Protein AF-A0A366SKC4-F1 (afdb_monomer)

Mean predicted aligned error: 10.72 Å

Structure (mmCIF, N/CA/C/O backbone):
data_AF-A0A366SKC4-F1
#
_entry.id   AF-A0A366SKC4-F1
#
loop_
_atom_site.group_PDB
_atom_site.id
_atom_site.type_symbol
_atom_site.label_atom_id
_atom_site.label_alt_id
_atom_site.label_comp_id
_atom_site.label_asym_id
_atom_site.label_entity_id
_atom_site.label_seq_id
_atom_site.pdbx_PDB_ins_code
_atom_site.Cartn_x
_atom_site.Cartn_y
_atom_site.Cartn_z
_atom_site.occupancy
_atom_site.B_iso_or_equiv
_atom_site.auth_seq_id
_atom_site.auth_comp_id
_atom_site.auth_asym_id
_atom_site.auth_atom_id
_atom_site.pdbx_PDB_model_num
ATOM 1 N N . MET A 1 1 ? -13.840 4.577 17.617 1.00 77.56 1 MET A N 1
ATOM 2 C CA . MET A 1 1 ? -12.526 3.977 17.303 1.00 77.56 1 MET A CA 1
ATOM 3 C C . MET A 1 1 ? -12.673 2.666 16.541 1.00 77.56 1 MET A C 1
ATOM 5 O O . MET A 1 1 ? -12.162 2.590 15.439 1.00 77.56 1 MET A O 1
ATOM 9 N N . GLU A 1 2 ? -13.397 1.666 17.051 1.00 82.00 2 GLU A N 1
ATOM 10 C CA . GLU A 1 2 ? -13.578 0.380 16.346 1.00 82.00 2 GLU A CA 1
ATOM 11 C C . GLU A 1 2 ? -14.199 0.525 14.942 1.00 82.00 2 GLU A C 1
ATOM 13 O O . GLU A 1 2 ? -13.665 -0.006 13.974 1.00 82.00 2 GLU A O 1
ATOM 18 N N . SER A 1 3 ? -15.241 1.351 14.800 1.00 87.31 3 SER A N 1
ATOM 19 C CA . SER A 1 3 ? -15.838 1.691 13.498 1.00 87.31 3 SER A CA 1
ATOM 20 C C . SER A 1 3 ? -14.850 2.346 12.524 1.00 87.31 3 SER A C 1
ATOM 22 O O . SER A 1 3 ? -14.937 2.154 11.317 1.00 87.31 3 SER A O 1
ATOM 24 N N . GLU A 1 4 ? -13.901 3.126 13.038 1.00 88.25 4 GLU A N 1
ATOM 25 C CA . GLU A 1 4 ? -12.883 3.796 12.227 1.00 88.25 4 GLU A CA 1
ATOM 26 C C . GLU A 1 4 ? -11.780 2.822 11.802 1.00 88.25 4 GLU A C 1
ATOM 28 O O . GLU A 1 4 ? -11.301 2.896 10.674 1.00 88.25 4 GLU A O 1
ATOM 33 N N . LEU A 1 5 ? -11.438 1.855 12.656 1.00 89.38 5 LEU A N 1
ATOM 34 C CA . LEU A 1 5 ? -10.530 0.757 12.323 1.00 89.38 5 LEU A CA 1
ATOM 35 C C . LEU A 1 5 ? -11.130 -0.196 11.284 1.00 89.38 5 LEU A C 1
ATOM 37 O O . LEU A 1 5 ? -10.420 -0.637 10.386 1.00 89.38 5 LEU A O 1
ATOM 41 N N . GLN A 1 6 ? -12.434 -0.475 11.350 1.00 91.75 6 GLN A N 1
ATOM 42 C CA . GLN A 1 6 ? -13.124 -1.249 10.312 1.00 91.75 6 GLN A CA 1
ATOM 43 C C . GLN A 1 6 ? -13.086 -0.533 8.958 1.00 91.75 6 GLN A C 1
ATOM 45 O O . GLN A 1 6 ? -12.751 -1.154 7.953 1.00 91.75 6 GLN A O 1
ATOM 50 N N . LYS A 1 7 ? -13.334 0.783 8.934 1.00 93.06 7 LYS A N 1
ATOM 51 C CA . LYS A 1 7 ? -13.185 1.590 7.711 1.00 93.06 7 LYS A CA 1
ATOM 52 C C . LYS A 1 7 ? -11.746 1.606 7.201 1.00 93.06 7 LYS A C 1
ATOM 54 O O . LYS A 1 7 ? -11.532 1.527 5.998 1.00 93.06 7 LYS A O 1
ATOM 59 N N . LEU A 1 8 ? -10.759 1.695 8.096 1.00 93.69 8 LEU A N 1
ATOM 60 C CA . LEU A 1 8 ? -9.347 1.619 7.719 1.00 93.69 8 LEU A CA 1
ATOM 61 C C . LEU A 1 8 ? -9.025 0.273 7.056 1.00 93.69 8 LEU A C 1
ATOM 63 O O . LEU A 1 8 ? -8.379 0.249 6.013 1.00 93.69 8 LEU A O 1
ATOM 67 N N . LEU A 1 9 ? -9.503 -0.834 7.631 1.00 94.81 9 LEU A N 1
ATOM 68 C CA . LEU A 1 9 ? -9.344 -2.167 7.052 1.00 94.81 9 LEU A CA 1
ATOM 69 C C . LEU A 1 9 ? -9.992 -2.265 5.664 1.00 94.81 9 LEU A C 1
ATOM 71 O O . LEU A 1 9 ? -9.394 -2.811 4.741 1.00 94.81 9 LEU A O 1
ATOM 75 N N . GLU A 1 10 ? -11.198 -1.724 5.500 1.00 95.25 10 GLU A N 1
ATOM 76 C CA . GLU A 1 10 ? -11.890 -1.700 4.211 1.00 95.25 10 GLU A CA 1
ATOM 77 C C . GLU A 1 10 ? -11.093 -0.926 3.152 1.00 95.25 10 GLU A C 1
ATOM 79 O O . GLU A 1 10 ? -10.859 -1.442 2.060 1.00 95.25 10 GLU A O 1
ATOM 84 N N . GLN A 1 11 ? -10.596 0.266 3.494 1.00 94.62 11 GLN A N 1
ATOM 85 C CA . GLN A 1 11 ? -9.774 1.071 2.587 1.00 94.62 11 GLN A CA 1
ATOM 86 C C . GLN A 1 11 ? -8.434 0.398 2.254 1.00 94.62 11 GLN A C 1
ATOM 88 O O . GLN A 1 11 ? -7.986 0.468 1.112 1.00 94.62 11 GLN A O 1
ATOM 93 N N . LEU A 1 12 ? -7.805 -0.295 3.209 1.00 94.88 12 LEU A N 1
ATOM 94 C CA . LEU A 1 12 ? -6.592 -1.083 2.958 1.00 94.88 12 LEU A CA 1
ATOM 95 C C . LEU A 1 12 ? -6.846 -2.246 1.997 1.00 94.88 12 LEU A C 1
ATOM 97 O O . LEU A 1 12 ? -6.038 -2.503 1.106 1.00 94.88 12 LEU A O 1
ATOM 101 N N . ASN A 1 13 ? -7.981 -2.929 2.138 1.00 94.81 13 ASN A N 1
ATOM 102 C CA . ASN A 1 13 ? -8.355 -4.003 1.223 1.00 94.81 13 ASN A CA 1
ATOM 103 C C . ASN A 1 13 ? -8.629 -3.470 -0.188 1.00 94.81 13 ASN A C 1
ATOM 105 O O . ASN A 1 13 ? -8.171 -4.069 -1.160 1.00 94.81 13 ASN A O 1
ATOM 109 N N . GLN A 1 14 ? -9.302 -2.321 -0.307 1.00 94.88 14 GLN A N 1
ATOM 110 C CA . GLN A 1 14 ? -9.485 -1.634 -1.590 1.00 94.88 14 GLN A CA 1
ATOM 111 C C . GLN A 1 14 ? -8.134 -1.249 -2.209 1.00 94.88 14 GLN A C 1
ATOM 113 O O . GLN A 1 14 ? -7.889 -1.527 -3.379 1.00 94.88 14 GLN A O 1
ATOM 118 N N . LEU A 1 15 ? -7.218 -0.692 -1.412 1.00 93.62 15 LEU A N 1
ATOM 119 C CA . LEU A 1 15 ? -5.868 -0.338 -1.851 1.00 93.62 15 LEU A CA 1
ATOM 120 C C . LEU A 1 15 ? -5.081 -1.552 -2.377 1.00 93.62 15 LEU A C 1
ATOM 122 O O . LEU A 1 15 ? -4.370 -1.445 -3.380 1.00 93.62 15 LEU A O 1
ATOM 126 N N . ASN A 1 16 ? -5.213 -2.706 -1.721 1.00 92.25 16 ASN A N 1
ATOM 127 C CA . ASN A 1 16 ? -4.559 -3.950 -2.133 1.00 92.25 16 ASN A CA 1
ATOM 128 C C . ASN A 1 16 ? -5.120 -4.519 -3.442 1.00 92.25 16 ASN A C 1
ATOM 130 O O . ASN A 1 16 ? -4.373 -5.139 -4.194 1.00 92.25 16 ASN A O 1
ATOM 134 N N . GLN A 1 17 ? -6.400 -4.286 -3.732 1.00 92.94 17 GLN A N 1
ATOM 135 C CA . GLN A 1 17 ? -7.058 -4.725 -4.969 1.00 92.94 17 GLN A CA 1
ATOM 136 C C . GLN A 1 17 ? -6.890 -3.730 -6.124 1.00 92.94 17 GLN A C 1
ATOM 138 O O . GLN A 1 17 ? -7.146 -4.069 -7.276 1.00 92.94 17 GLN A O 1
ATOM 143 N N . GLN A 1 18 ? -6.454 -2.503 -5.834 1.00 91.62 18 GLN A N 1
ATOM 144 C CA . GLN A 1 18 ? -6.352 -1.449 -6.827 1.00 91.62 18 GLN A CA 1
ATOM 145 C C . GLN A 1 18 ? -5.144 -1.642 -7.758 1.00 91.62 18 GLN A C 1
ATOM 147 O O . GLN A 1 18 ? -3.984 -1.633 -7.320 1.00 91.62 18 GLN A O 1
ATOM 152 N N . GLU A 1 19 ? -5.428 -1.756 -9.057 1.00 87.19 19 GLU A N 1
ATOM 153 C CA . GLU A 1 19 ? -4.426 -1.939 -10.117 1.00 87.19 19 GLU A CA 1
ATOM 154 C C . GLU A 1 19 ? -3.950 -0.612 -10.723 1.00 87.19 19 GLU A C 1
ATOM 156 O O . GLU A 1 19 ? -2.768 -0.455 -11.031 1.00 87.19 19 GLU A O 1
ATOM 161 N N . ASN A 1 20 ? -4.846 0.371 -10.874 1.00 90.12 20 ASN A N 1
ATOM 162 C CA . ASN A 1 20 ? -4.471 1.673 -11.421 1.00 90.12 20 ASN A CA 1
ATOM 163 C C . ASN A 1 20 ? -3.627 2.457 -10.402 1.00 90.12 20 ASN A C 1
ATOM 165 O O . ASN A 1 20 ? -4.092 2.736 -9.297 1.00 90.12 20 ASN A O 1
ATOM 169 N N . LEU A 1 21 ? -2.407 2.834 -10.801 1.00 84.00 2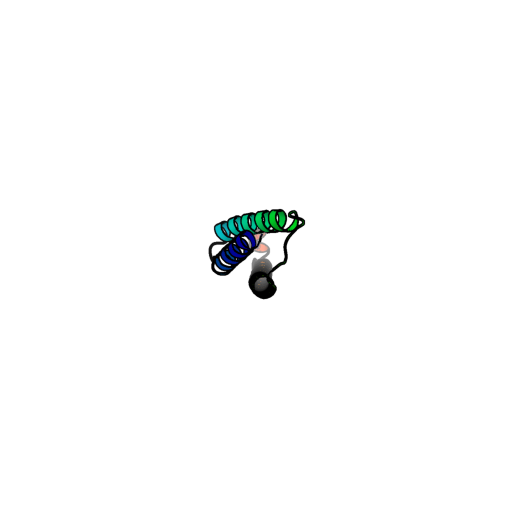1 LEU A N 1
ATOM 170 C CA . LEU A 1 21 ? -1.415 3.47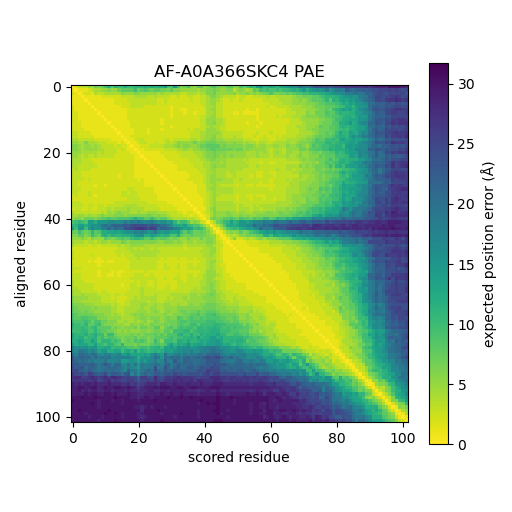1 -9.933 1.00 84.00 21 LEU A CA 1
ATOM 171 C C . LEU A 1 21 ? -1.873 4.825 -9.373 1.00 84.00 21 LEU A C 1
ATOM 173 O O . LEU A 1 21 ? -1.664 5.081 -8.193 1.00 84.00 21 LEU A O 1
ATOM 177 N N . GLU A 1 22 ? -2.507 5.675 -10.180 1.00 88.19 22 GLU A N 1
ATOM 178 C CA . GLU A 1 22 ? -2.966 7.001 -9.737 1.00 88.19 22 GLU A CA 1
ATOM 179 C C . GLU A 1 22 ? -4.056 6.874 -8.669 1.00 88.19 22 GLU A C 1
ATOM 181 O O . GLU A 1 22 ? -3.979 7.483 -7.603 1.00 88.19 22 GLU A O 1
ATOM 186 N N . GLN A 1 23 ? -5.034 6.001 -8.913 1.00 89.94 23 GLN A N 1
ATOM 187 C CA . GLN A 1 23 ? -6.088 5.697 -7.947 1.00 89.94 23 GLN A CA 1
ATOM 188 C C . GLN A 1 23 ? -5.522 5.017 -6.692 1.00 89.94 23 GLN A C 1
ATOM 190 O O . GLN A 1 23 ? -5.974 5.294 -5.583 1.00 89.94 23 GLN A O 1
ATOM 195 N N . LYS A 1 24 ? -4.499 4.168 -6.846 1.00 90.00 24 LYS A N 1
ATOM 196 C CA . LYS A 1 24 ? -3.803 3.518 -5.730 1.00 90.00 24 LYS A CA 1
ATOM 197 C C . LYS A 1 24 ? -3.077 4.535 -4.848 1.00 90.00 24 LYS A C 1
ATOM 199 O O . LYS A 1 24 ? -3.152 4.433 -3.629 1.00 90.00 24 LYS A O 1
ATOM 204 N N . LEU A 1 25 ? -2.418 5.531 -5.441 1.00 89.31 25 LEU A N 1
ATOM 205 C CA . LEU A 1 25 ? -1.762 6.615 -4.704 1.00 89.31 25 LEU A CA 1
ATOM 206 C C . LEU A 1 25 ? -2.778 7.472 -3.944 1.00 89.31 25 LEU A C 1
ATOM 208 O O . LEU A 1 25 ? -2.606 7.692 -2.748 1.00 89.31 25 LEU A O 1
ATOM 212 N N . ALA A 1 26 ? -3.875 7.864 -4.595 1.00 91.31 26 ALA A N 1
ATOM 213 C CA . ALA A 1 26 ? -4.937 8.633 -3.947 1.00 91.31 26 ALA A CA 1
ATOM 214 C C . ALA A 1 26 ? -5.569 7.871 -2.764 1.00 91.31 26 ALA A C 1
ATOM 216 O O . ALA A 1 26 ? -5.794 8.440 -1.696 1.00 91.31 26 ALA A O 1
ATOM 217 N N . LEU A 1 27 ? -5.824 6.566 -2.920 1.00 92.94 27 LEU A N 1
ATOM 218 C CA . LEU A 1 27 ? -6.322 5.718 -1.832 1.00 92.94 27 LEU A CA 1
ATOM 219 C C . LEU A 1 27 ? -5.296 5.563 -0.703 1.00 92.94 27 LEU A C 1
ATOM 221 O O . LEU A 1 27 ? -5.677 5.553 0.466 1.00 92.94 27 LEU A O 1
ATOM 225 N N . PHE A 1 28 ? -4.004 5.467 -1.024 1.00 92.56 28 PHE A N 1
ATOM 226 C CA . PHE A 1 28 ? -2.942 5.370 -0.023 1.00 92.56 28 PHE A CA 1
ATOM 227 C C . PHE A 1 28 ? -2.872 6.622 0.859 1.00 92.56 28 PHE A C 1
ATOM 229 O O . PHE A 1 28 ? -2.768 6.502 2.080 1.00 92.56 28 PHE A O 1
ATOM 236 N N . GLU A 1 29 ? -2.984 7.812 0.267 1.00 92.94 29 GLU A N 1
ATOM 237 C CA . GLU A 1 29 ? -3.032 9.072 1.017 1.00 92.94 29 GLU A CA 1
ATOM 238 C C . GLU A 1 29 ? -4.222 9.098 1.985 1.00 92.94 29 GLU A C 1
ATOM 240 O O . GLU A 1 29 ? -4.041 9.350 3.177 1.00 92.94 29 GLU A O 1
ATOM 245 N N . GLN A 1 30 ? -5.415 8.709 1.522 1.00 93.19 30 GLN A N 1
ATOM 246 C CA . GLN A 1 30 ? -6.616 8.628 2.365 1.00 93.19 30 GLN A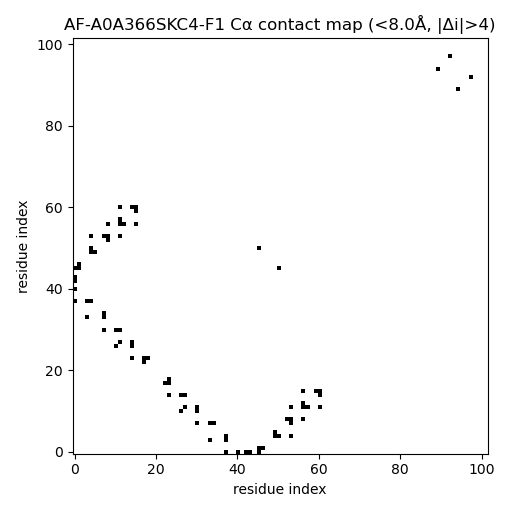 CA 1
ATOM 247 C C . GLN A 1 30 ? -6.473 7.619 3.515 1.00 93.19 30 GLN A C 1
ATOM 249 O O . GLN A 1 30 ? -6.885 7.891 4.647 1.00 93.19 30 GLN A O 1
ATOM 254 N N . VAL A 1 31 ? -5.889 6.448 3.241 1.00 94.12 31 VAL A N 1
ATOM 255 C CA . VAL A 1 31 ? -5.579 5.430 4.259 1.00 94.12 31 VAL A CA 1
ATOM 256 C C . VAL A 1 31 ? -4.630 6.005 5.314 1.00 94.12 31 VAL A C 1
ATOM 258 O O . VAL A 1 31 ? -4.839 5.801 6.511 1.00 94.12 31 VAL A O 1
ATOM 261 N N . ASN A 1 32 ? -3.608 6.752 4.890 1.00 92.12 32 ASN A N 1
ATOM 262 C CA . ASN A 1 32 ? -2.607 7.332 5.781 1.00 92.12 32 ASN A CA 1
ATOM 263 C C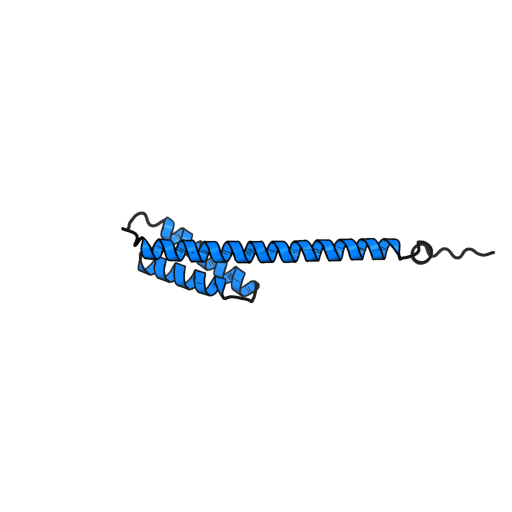 . ASN A 1 32 ? -3.179 8.453 6.666 1.00 92.12 32 ASN A C 1
ATOM 265 O O . ASN A 1 32 ? -2.912 8.504 7.872 1.00 92.12 32 ASN A O 1
ATOM 269 N N . GLU A 1 33 ? -4.017 9.320 6.099 1.00 91.94 33 GLU A N 1
ATOM 270 C CA . GLU A 1 33 ? -4.746 10.343 6.853 1.00 91.94 33 GLU A CA 1
ATOM 271 C C . GLU A 1 33 ? -5.645 9.709 7.919 1.00 91.94 33 GLU A C 1
ATOM 273 O O . GLU A 1 33 ? -5.617 10.114 9.087 1.00 91.94 33 GLU A O 1
ATOM 278 N N . ARG A 1 34 ? -6.398 8.661 7.552 1.00 91.19 34 ARG A N 1
ATOM 279 C CA . ARG A 1 34 ? -7.264 7.950 8.498 1.00 91.19 34 ARG A CA 1
ATOM 280 C C . ARG A 1 34 ? -6.457 7.274 9.601 1.00 91.19 34 ARG A C 1
ATOM 282 O O . ARG A 1 34 ? -6.816 7.403 10.769 1.00 91.19 34 ARG A O 1
ATOM 289 N N . PHE A 1 35 ? -5.366 6.591 9.263 1.00 90.56 35 PHE A N 1
ATOM 290 C CA . PHE A 1 35 ? -4.486 5.969 10.254 1.00 90.56 35 PHE A CA 1
ATOM 291 C C . PHE A 1 35 ? -3.935 7.000 11.251 1.00 90.56 35 PHE A C 1
ATOM 293 O O . PHE A 1 35 ? -3.994 6.794 12.466 1.00 90.56 35 PHE A O 1
ATOM 300 N N . THR A 1 36 ? -3.473 8.150 10.756 1.00 90.06 36 THR A N 1
ATOM 301 C CA . THR A 1 36 ? -2.980 9.253 11.596 1.00 90.06 36 THR A CA 1
ATOM 302 C C . THR A 1 36 ? -4.083 9.803 12.506 1.00 90.06 36 THR A C 1
ATOM 304 O O . THR A 1 36 ? -3.875 10.005 13.701 1.00 90.06 36 THR A O 1
ATOM 307 N N . SER A 1 37 ? -5.295 9.977 11.973 1.00 88.69 37 SER A N 1
ATOM 308 C CA . SER A 1 37 ? -6.456 10.430 12.747 1.00 88.69 37 SER A CA 1
ATOM 309 C C . SER A 1 37 ? -6.856 9.441 13.848 1.00 88.69 37 SER A C 1
ATOM 311 O O . SER A 1 37 ? -7.159 9.847 14.971 1.00 88.69 37 SER A O 1
ATOM 313 N N . ILE A 1 38 ? -6.825 8.136 13.560 1.00 86.69 38 ILE A N 1
ATOM 314 C CA . ILE A 1 38 ? -7.145 7.079 14.529 1.00 86.69 38 ILE A CA 1
ATOM 315 C C . ILE A 1 38 ? -6.086 7.013 15.632 1.00 86.69 38 ILE A C 1
ATOM 317 O O . ILE A 1 38 ? -6.438 6.946 16.806 1.00 86.69 38 ILE A O 1
ATOM 321 N N . THR A 1 39 ? -4.800 7.055 15.279 1.00 83.06 39 THR A N 1
ATOM 322 C CA . THR A 1 39 ? -3.698 6.975 16.256 1.00 83.06 39 THR A CA 1
ATOM 323 C C . THR A 1 39 ? -3.618 8.201 17.168 1.00 83.06 39 THR A C 1
ATOM 325 O O . THR A 1 39 ? -3.168 8.089 18.308 1.00 83.06 39 THR A O 1
ATOM 328 N N . ALA A 1 40 ? -4.115 9.358 16.719 1.00 83.94 40 ALA A N 1
ATOM 329 C CA . ALA A 1 40 ? -4.249 10.554 17.547 1.00 83.94 40 ALA A CA 1
ATOM 330 C C . ALA A 1 40 ? -5.367 10.450 18.609 1.00 83.94 40 ALA A C 1
ATOM 332 O O . ALA A 1 40 ? -5.341 11.175 19.609 1.00 83.94 40 ALA A O 1
ATOM 333 N N . GLN A 1 41 ? -6.344 9.552 18.434 1.00 81.31 41 GLN A N 1
ATOM 334 C CA . GLN A 1 41 ? -7.414 9.330 19.408 1.00 81.31 41 GLN A CA 1
ATOM 335 C C . GLN A 1 41 ? -6.867 8.492 20.577 1.00 81.31 41 GLN A C 1
ATOM 337 O O . GLN A 1 41 ? -6.582 7.308 20.439 1.00 81.31 41 GLN A O 1
ATOM 342 N N . LYS A 1 42 ? -6.708 9.098 21.760 1.00 65.00 42 LYS A N 1
ATOM 343 C CA . LYS A 1 42 ? -6.026 8.484 22.921 1.00 65.00 42 LYS A CA 1
ATOM 344 C C . LYS A 1 42 ? -6.818 7.419 23.696 1.00 65.00 42 LYS A C 1
ATOM 346 O O . LYS A 1 42 ? -6.403 7.036 24.788 1.00 65.00 42 LYS A O 1
ATOM 351 N N . THR A 1 43 ? -7.936 6.916 23.187 1.00 62.00 43 THR A N 1
ATOM 352 C CA . THR A 1 43 ? -8.809 6.032 23.971 1.00 62.00 43 THR A CA 1
ATOM 353 C C . THR A 1 43 ? -9.590 5.046 23.105 1.00 62.00 43 THR A C 1
ATOM 355 O O . THR A 1 43 ? -10.548 5.430 22.444 1.00 62.00 43 THR A O 1
ATOM 358 N N . ALA A 1 44 ? -9.248 3.754 23.182 1.00 63.59 44 ALA A N 1
ATOM 359 C CA . ALA A 1 44 ? -10.225 2.660 23.250 1.00 63.59 44 ALA A CA 1
ATOM 360 C C . ALA A 1 44 ? -9.549 1.329 23.612 1.00 63.59 44 ALA A C 1
ATOM 362 O O . ALA A 1 44 ? -8.372 1.112 23.329 1.00 63.59 44 ALA A O 1
ATOM 363 N N . LYS A 1 45 ? -10.335 0.404 24.177 1.00 69.00 45 LYS A N 1
ATOM 364 C CA . LYS A 1 45 ? -10.043 -1.028 24.058 1.00 69.00 45 LYS A CA 1
ATOM 365 C C . LYS A 1 45 ? -10.110 -1.380 22.571 1.00 69.00 45 LYS A C 1
ATOM 367 O O . LYS A 1 45 ? -11.158 -1.219 21.954 1.00 69.00 45 LYS A O 1
ATOM 372 N N . LEU A 1 46 ? -8.981 -1.795 22.016 1.00 74.38 46 LEU A N 1
ATOM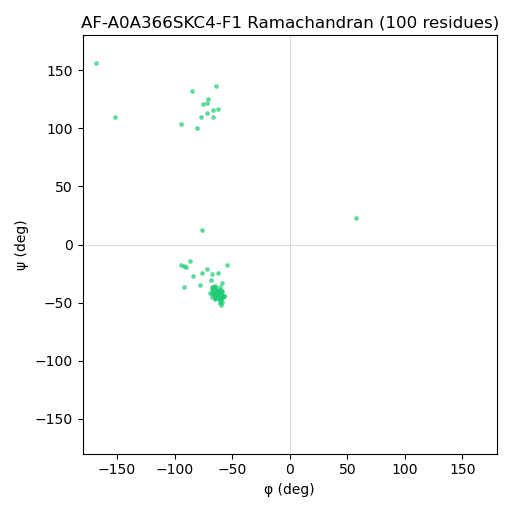 373 C CA . LEU A 1 46 ? -8.864 -2.236 20.633 1.00 74.38 46 LEU A CA 1
ATOM 374 C C . LEU A 1 46 ? -9.252 -3.712 20.559 1.00 74.38 46 LEU A C 1
ATOM 376 O O . LEU A 1 46 ? -8.760 -4.511 21.356 1.00 74.38 46 LEU A O 1
ATOM 380 N N . ASP A 1 47 ? -10.110 -4.074 19.608 1.00 84.06 47 ASP A N 1
ATOM 381 C CA . ASP A 1 47 ? -10.319 -5.479 19.275 1.00 84.06 47 ASP A CA 1
ATOM 382 C C . ASP A 1 47 ? -9.033 -6.036 18.648 1.00 84.06 47 ASP A C 1
ATOM 384 O O . ASP A 1 47 ? -8.589 -5.603 17.580 1.00 84.06 47 ASP A O 1
ATOM 388 N N . GLN A 1 48 ? -8.420 -6.997 19.336 1.00 86.00 48 GLN A N 1
ATOM 389 C CA . GLN A 1 48 ? -7.186 -7.639 18.903 1.00 86.00 48 GLN A CA 1
ATOM 390 C C . GLN A 1 48 ? -7.355 -8.341 17.549 1.00 86.00 48 GLN A C 1
ATOM 392 O O . GLN A 1 48 ? -6.435 -8.301 16.731 1.00 86.00 48 GLN A O 1
ATOM 397 N N . ALA A 1 49 ? -8.517 -8.947 17.282 1.00 89.25 49 ALA A N 1
ATOM 398 C CA . ALA A 1 49 ? -8.769 -9.634 16.019 1.00 89.25 49 ALA A CA 1
ATOM 399 C C . ALA A 1 49 ? -8.821 -8.644 14.848 1.00 89.25 49 ALA A C 1
ATOM 401 O O . ALA A 1 49 ? -8.247 -8.895 13.788 1.00 89.25 49 ALA A O 1
ATOM 402 N N . LEU A 1 50 ? -9.462 -7.491 15.050 1.00 89.12 50 LEU A N 1
ATOM 403 C CA . LEU A 1 50 ? -9.494 -6.414 14.065 1.00 89.12 50 LEU A CA 1
ATOM 404 C C . LEU A 1 50 ? -8.096 -5.839 13.800 1.00 89.12 50 LEU A C 1
ATOM 406 O O . LEU A 1 50 ? -7.726 -5.630 12.646 1.00 89.12 50 LEU A O 1
ATOM 410 N N . MET A 1 51 ? -7.299 -5.632 14.850 1.00 89.00 51 MET A N 1
ATOM 411 C CA . MET A 1 51 ? -5.926 -5.139 14.710 1.00 89.00 51 MET A CA 1
ATOM 412 C C . MET A 1 51 ? -5.036 -6.101 13.917 1.00 89.00 51 MET A C 1
ATOM 414 O O . MET A 1 51 ? -4.267 -5.646 13.074 1.00 89.00 51 MET A O 1
ATOM 418 N N . LEU A 1 52 ? -5.162 -7.414 14.135 1.00 91.75 52 LEU A N 1
ATOM 419 C CA . LEU A 1 52 ? -4.421 -8.417 13.363 1.00 91.75 52 LEU A CA 1
ATOM 420 C C . LEU A 1 52 ? -4.761 -8.348 11.869 1.00 91.75 52 LEU A C 1
ATOM 422 O O . LEU A 1 52 ? -3.849 -8.291 11.051 1.00 91.75 52 LEU A O 1
ATOM 426 N N . LYS A 1 53 ? -6.047 -8.229 11.515 1.00 93.19 53 LYS A N 1
ATOM 427 C CA . LYS A 1 53 ? -6.470 -8.072 10.111 1.00 93.19 53 LYS A CA 1
ATOM 428 C C . LYS A 1 53 ? -5.899 -6.811 9.460 1.00 93.19 53 LYS A C 1
ATOM 430 O O . LYS A 1 53 ? -5.515 -6.835 8.296 1.00 93.19 53 LYS A O 1
ATOM 435 N N . ILE A 1 54 ? -5.835 -5.704 10.202 1.00 92.31 54 ILE A N 1
ATOM 436 C CA . ILE A 1 54 ? -5.243 -4.450 9.709 1.00 92.31 54 ILE A CA 1
ATOM 437 C C . ILE A 1 54 ? -3.740 -4.623 9.467 1.00 92.31 54 ILE A C 1
ATOM 439 O O . ILE A 1 54 ? -3.233 -4.187 8.436 1.00 92.31 54 ILE A O 1
ATOM 443 N N . ILE A 1 55 ? -3.031 -5.284 10.388 1.00 91.94 55 ILE A N 1
ATOM 444 C CA . ILE A 1 55 ? -1.600 -5.583 10.239 1.00 91.94 55 ILE A CA 1
ATOM 445 C C . ILE A 1 55 ? -1.356 -6.458 9.004 1.00 91.94 55 ILE A C 1
ATOM 447 O O . ILE A 1 55 ? -0.484 -6.132 8.202 1.00 91.94 55 ILE A O 1
ATOM 451 N N . GLU A 1 56 ? -2.140 -7.521 8.818 1.00 94.06 56 GLU A N 1
ATOM 452 C CA . GLU A 1 56 ? -2.053 -8.405 7.648 1.00 94.06 56 GLU A CA 1
ATOM 453 C C . GLU A 1 56 ? -2.280 -7.638 6.337 1.00 94.06 56 GLU A C 1
ATOM 455 O O . GLU A 1 56 ? -1.502 -7.779 5.391 1.00 94.06 56 GLU A O 1
ATOM 460 N N . ALA A 1 57 ? -3.282 -6.754 6.290 1.00 93.75 57 ALA A N 1
ATOM 461 C CA . ALA A 1 57 ? -3.562 -5.947 5.105 1.00 93.75 57 ALA A CA 1
ATOM 462 C C . ALA A 1 57 ? -2.403 -4.987 4.759 1.00 93.75 57 ALA A C 1
ATOM 464 O O . ALA A 1 57 ? -2.045 -4.847 3.586 1.00 93.75 57 ALA A O 1
ATOM 465 N N . TYR A 1 58 ? -1.762 -4.373 5.762 1.00 93.81 58 TYR A N 1
ATOM 466 C CA . TYR A 1 58 ? -0.547 -3.572 5.556 1.00 93.81 58 TYR A CA 1
ATOM 467 C C . TYR A 1 58 ? 0.648 -4.416 5.096 1.00 93.81 58 TYR A C 1
ATOM 469 O O . TYR A 1 58 ? 1.409 -3.976 4.234 1.00 93.81 58 TYR A O 1
ATOM 477 N N . GLN A 1 59 ? 0.830 -5.621 5.643 1.00 93.00 59 GLN A N 1
ATOM 478 C CA . GLN A 1 59 ? 1.902 -6.528 5.220 1.00 93.00 59 GLN A CA 1
ATOM 479 C C . GLN A 1 59 ? 1.747 -6.923 3.749 1.00 93.00 59 GLN A C 1
ATOM 481 O O . GLN A 1 59 ? 2.719 -6.852 2.995 1.00 93.00 59 GLN A O 1
ATOM 486 N N . GLN A 1 60 ? 0.525 -7.244 3.318 1.00 93.69 60 GLN A N 1
ATOM 487 C CA . GLN A 1 60 ? 0.220 -7.532 1.916 1.00 93.69 60 GLN A CA 1
ATOM 488 C C . GLN A 1 60 ? 0.536 -6.337 1.002 1.00 93.69 60 GLN A C 1
ATOM 490 O O . GLN A 1 60 ? 1.150 -6.511 -0.058 1.00 93.69 60 GLN A O 1
ATOM 495 N N . PHE A 1 61 ? 0.169 -5.121 1.420 1.00 91.25 61 PHE A N 1
ATOM 496 C CA . PHE A 1 61 ? 0.487 -3.901 0.676 1.00 91.25 61 PHE A CA 1
ATOM 497 C C . PHE A 1 61 ? 2.003 -3.730 0.496 1.00 91.25 61 PHE A C 1
ATOM 499 O O . PHE A 1 61 ? 2.484 -3.524 -0.622 1.00 91.25 61 PHE A O 1
ATOM 506 N N . ILE A 1 62 ? 2.767 -3.865 1.586 1.00 90.25 62 ILE A N 1
ATOM 507 C CA . ILE A 1 62 ? 4.231 -3.729 1.581 1.00 90.25 62 ILE A CA 1
ATOM 508 C C . ILE A 1 62 ? 4.870 -4.772 0.666 1.00 90.25 62 ILE A C 1
ATOM 510 O O . ILE A 1 62 ? 5.739 -4.425 -0.135 1.00 90.25 62 ILE A O 1
ATOM 514 N N . GLN A 1 63 ? 4.438 -6.029 0.757 1.00 91.31 63 GLN A N 1
ATOM 515 C CA . GLN A 1 63 ? 4.968 -7.103 -0.075 1.00 91.31 63 GLN A CA 1
ATOM 516 C C . GLN A 1 63 ? 4.734 -6.820 -1.565 1.00 91.31 63 GLN A C 1
ATOM 518 O O . GLN A 1 63 ? 5.680 -6.828 -2.354 1.00 91.31 63 GLN A O 1
ATOM 523 N N . THR A 1 64 ? 3.507 -6.449 -1.935 1.00 88.06 64 THR A N 1
ATOM 524 C CA . THR A 1 64 ? 3.150 -6.111 -3.323 1.00 88.06 64 THR A CA 1
ATOM 525 C C . THR A 1 64 ? 3.982 -4.933 -3.852 1.00 88.06 64 THR A C 1
ATOM 527 O O . THR A 1 64 ? 4.453 -4.938 -4.995 1.00 88.06 64 THR A O 1
ATOM 530 N N . ALA A 1 65 ? 4.218 -3.916 -3.016 1.00 85.50 65 ALA A N 1
ATOM 531 C CA . ALA A 1 65 ? 5.043 -2.763 -3.371 1.00 85.50 65 ALA A CA 1
ATOM 532 C C . ALA A 1 65 ? 6.524 -3.142 -3.564 1.00 85.50 65 ALA A C 1
ATOM 534 O O . ALA A 1 65 ? 7.177 -2.650 -4.489 1.00 85.50 65 ALA A O 1
ATOM 535 N N . GLN A 1 66 ? 7.063 -4.038 -2.732 1.00 86.06 66 GLN A N 1
ATOM 536 C CA . GLN A 1 66 ? 8.435 -4.542 -2.860 1.00 86.06 66 GLN A CA 1
ATOM 537 C C . GLN A 1 66 ? 8.630 -5.386 -4.125 1.00 86.06 66 GLN A C 1
ATOM 539 O O . GLN A 1 66 ? 9.640 -5.231 -4.821 1.00 86.06 66 GLN A O 1
ATOM 544 N N . GLU A 1 67 ? 7.661 -6.239 -4.456 1.00 86.75 67 GLU A N 1
ATOM 545 C CA . GLU A 1 67 ? 7.661 -7.035 -5.686 1.00 86.75 67 GLU A CA 1
ATOM 546 C C . GLU A 1 67 ? 7.623 -6.124 -6.921 1.00 86.75 67 GLU A C 1
ATOM 548 O O . GLU A 1 67 ? 8.464 -6.251 -7.817 1.00 86.75 67 GLU A O 1
ATOM 553 N N . SER A 1 68 ? 6.742 -5.118 -6.912 1.00 85.12 68 SER A N 1
ATOM 554 C CA . SER A 1 68 ? 6.649 -4.107 -7.976 1.00 85.12 68 SER A CA 1
ATOM 555 C C . SER A 1 68 ? 7.961 -3.334 -8.144 1.00 85.12 68 SER A C 1
ATOM 557 O O . SER A 1 68 ? 8.477 -3.207 -9.255 1.00 85.12 68 SER A O 1
ATOM 559 N N . LYS A 1 69 ? 8.567 -2.879 -7.037 1.00 85.06 69 LYS A N 1
ATOM 560 C CA . LYS A 1 69 ? 9.871 -2.196 -7.045 1.00 85.06 69 LYS A CA 1
ATOM 561 C C . LYS A 1 69 ? 10.969 -3.078 -7.637 1.00 85.06 69 LYS A C 1
ATOM 563 O O . LYS A 1 69 ? 11.796 -2.594 -8.411 1.00 85.06 69 LYS A O 1
ATOM 568 N N . THR A 1 70 ? 10.992 -4.357 -7.273 1.00 85.94 70 THR A N 1
ATOM 569 C CA . THR A 1 70 ? 11.979 -5.320 -7.776 1.00 85.94 70 THR A CA 1
ATOM 570 C C . THR A 1 70 ? 11.827 -5.525 -9.280 1.00 85.94 70 THR A C 1
ATOM 572 O O . THR A 1 70 ? 12.825 -5.505 -9.998 1.00 85.94 70 THR A O 1
ATOM 575 N N . SER A 1 71 ? 10.590 -5.669 -9.762 1.00 83.31 71 SER A N 1
ATOM 576 C CA . SER A 1 71 ? 10.284 -5.794 -11.191 1.00 83.31 71 SER A CA 1
ATOM 577 C C . SER A 1 71 ? 10.744 -4.562 -11.978 1.00 83.31 71 SER A C 1
ATOM 579 O O . SER A 1 71 ? 11.530 -4.683 -12.917 1.00 83.31 71 SER A O 1
ATOM 581 N N . LEU A 1 72 ? 10.373 -3.360 -11.521 1.00 81.25 72 LEU A N 1
ATOM 582 C CA . LEU A 1 72 ? 10.791 -2.100 -12.144 1.00 81.25 72 LEU A CA 1
ATOM 583 C C . LEU A 1 72 ? 12.313 -1.923 -12.137 1.00 81.25 72 LEU A C 1
ATOM 585 O O . LEU A 1 72 ? 12.890 -1.479 -13.124 1.00 81.25 72 LEU A O 1
ATOM 589 N N . SER A 1 73 ? 12.985 -2.307 -11.050 1.00 83.50 73 SER A N 1
ATOM 590 C CA . SER A 1 73 ? 14.450 -2.224 -10.962 1.00 83.50 73 SER A CA 1
ATOM 591 C C . SER A 1 73 ? 15.137 -3.134 -11.985 1.00 83.50 73 SER A C 1
ATOM 593 O O . SER A 1 73 ? 16.130 -2.731 -12.590 1.00 83.50 73 SER A O 1
ATOM 595 N N . LYS A 1 74 ? 14.603 -4.344 -12.210 1.00 84.69 74 LYS A N 1
ATOM 596 C CA . LYS A 1 74 ? 15.096 -5.257 -13.256 1.00 84.69 74 LYS A CA 1
ATOM 597 C C . LYS A 1 74 ? 14.885 -4.674 -14.649 1.00 84.69 74 LYS A C 1
ATOM 599 O O . LYS A 1 74 ? 15.795 -4.740 -15.470 1.00 84.69 74 LYS A O 1
ATOM 604 N N . GLU A 1 75 ? 13.728 -4.072 -14.892 1.00 80.00 75 GLU A N 1
ATOM 605 C CA . GLU A 1 75 ? 13.411 -3.461 -16.181 1.00 80.00 75 GLU A CA 1
ATOM 606 C C . GLU A 1 75 ? 14.300 -2.244 -16.477 1.00 80.00 75 GLU A C 1
ATOM 608 O O . GLU A 1 75 ? 14.861 -2.131 -17.563 1.00 80.00 75 GLU A O 1
ATOM 613 N N . ILE A 1 76 ? 14.547 -1.385 -15.483 1.00 82.06 76 ILE A N 1
ATOM 614 C CA . ILE A 1 76 ? 15.510 -0.279 -15.595 1.00 82.06 76 ILE A CA 1
ATOM 615 C C . ILE A 1 76 ? 16.918 -0.812 -15.896 1.00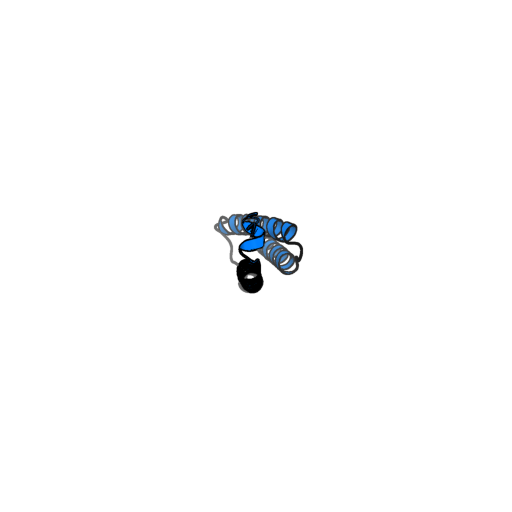 82.06 76 ILE A C 1
ATOM 617 O O . ILE A 1 76 ? 17.624 -0.260 -16.742 1.00 82.06 76 ILE A O 1
ATOM 621 N N . ALA A 1 77 ? 17.342 -1.890 -15.229 1.00 81.69 77 ALA A N 1
ATOM 622 C CA . ALA A 1 77 ? 18.636 -2.512 -15.498 1.00 81.69 77 ALA A CA 1
ATOM 623 C C . ALA A 1 77 ? 18.724 -3.058 -16.936 1.00 81.69 77 ALA A C 1
ATOM 625 O O . ALA A 1 77 ? 19.741 -2.836 -17.596 1.00 81.69 77 ALA A O 1
ATOM 626 N N . ARG A 1 78 ? 17.657 -3.699 -17.440 1.00 86.38 78 ARG A N 1
ATOM 627 C CA . ARG A 1 78 ? 17.548 -4.174 -18.830 1.00 86.38 78 ARG A CA 1
ATOM 628 C C . ARG A 1 78 ? 17.675 -3.019 -19.823 1.00 86.38 78 ARG A C 1
ATOM 630 O O . ARG A 1 78 ? 18.544 -3.057 -20.689 1.00 86.38 78 ARG A O 1
ATOM 637 N N . LEU A 1 79 ? 16.881 -1.961 -19.649 1.00 82.12 79 LEU A N 1
ATOM 638 C CA . LEU A 1 79 ? 16.909 -0.777 -20.514 1.00 82.12 79 LEU A CA 1
ATOM 639 C C . LEU A 1 79 ? 18.286 -0.101 -20.521 1.00 82.12 79 LEU A C 1
ATOM 641 O O . LEU A 1 79 ? 18.771 0.309 -21.573 1.00 82.12 79 LEU A O 1
ATOM 645 N N . ASN A 1 80 ? 18.954 -0.018 -19.369 1.00 77.88 80 ASN A N 1
ATOM 646 C CA . ASN A 1 80 ? 20.304 0.538 -19.285 1.00 77.88 80 ASN A CA 1
ATOM 647 C C . ASN A 1 80 ? 21.342 -0.319 -20.024 1.00 77.88 80 ASN A C 1
ATOM 649 O O . ASN A 1 80 ? 22.229 0.234 -20.677 1.00 77.88 80 ASN A O 1
ATOM 653 N N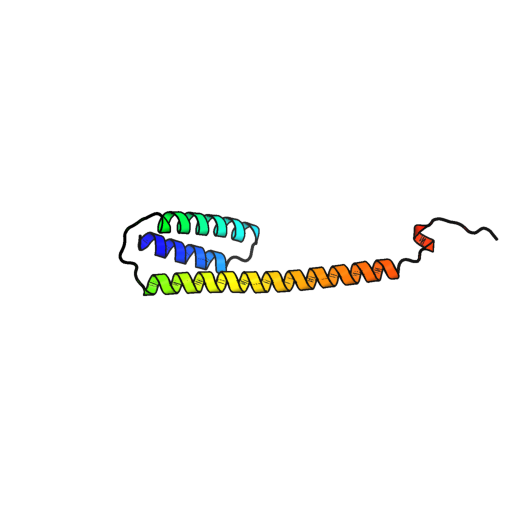 . GLN A 1 81 ? 21.242 -1.649 -19.949 1.00 76.94 81 GLN A N 1
ATOM 654 C CA . GLN A 1 81 ? 22.112 -2.552 -20.708 1.00 76.94 81 GLN A CA 1
ATOM 655 C C . GLN A 1 81 ? 21.874 -2.431 -22.217 1.00 76.94 81 GLN A C 1
ATOM 657 O O . GLN A 1 81 ? 22.838 -2.332 -22.974 1.00 76.94 81 GLN A O 1
ATOM 662 N N . GLU A 1 82 ? 20.615 -2.371 -22.654 1.00 71.94 82 GLU A N 1
ATOM 663 C CA . GLU A 1 82 ? 20.257 -2.174 -24.064 1.00 71.94 82 GLU A CA 1
ATOM 664 C C . GLU A 1 82 ? 20.746 -0.823 -24.588 1.00 71.94 82 GLU A C 1
ATOM 666 O O . GLU A 1 82 ? 21.330 -0.749 -25.667 1.00 71.94 82 GLU A O 1
ATOM 671 N N . ASN A 1 83 ? 20.617 0.241 -23.794 1.00 68.31 83 ASN A N 1
ATOM 672 C CA . ASN A 1 83 ? 21.133 1.563 -24.141 1.00 68.31 83 ASN A CA 1
ATOM 673 C C . ASN A 1 83 ? 22.671 1.563 -24.267 1.00 68.31 83 ASN A C 1
ATOM 675 O O . ASN A 1 83 ? 23.225 2.143 -25.200 1.00 68.31 83 ASN A O 1
ATOM 679 N N . GLN A 1 84 ? 23.381 0.860 -23.376 1.00 65.38 84 GLN A N 1
ATOM 680 C CA . GLN A 1 84 ? 24.833 0.682 -23.493 1.00 65.38 84 GLN A CA 1
ATOM 681 C C . GLN A 1 84 ? 25.234 -0.167 -24.705 1.00 65.38 84 GLN A C 1
ATOM 683 O O . GLN A 1 84 ? 26.255 0.122 -25.326 1.00 65.38 84 GLN A O 1
ATOM 688 N N . ALA A 1 85 ? 24.457 -1.194 -25.053 1.00 64.31 85 ALA A N 1
ATOM 689 C CA . ALA A 1 85 ? 24.688 -1.988 -26.253 1.00 64.31 85 ALA A CA 1
ATOM 690 C C . ALA A 1 85 ? 24.504 -1.131 -27.513 1.00 64.31 85 ALA A C 1
ATOM 692 O O . ALA A 1 85 ? 25.398 -1.099 -28.351 1.00 64.31 85 ALA A O 1
ATOM 693 N N . LEU A 1 86 ? 23.426 -0.348 -27.605 1.00 61.34 86 LEU A N 1
ATOM 694 C CA . LEU A 1 86 ? 23.196 0.586 -28.713 1.00 61.34 86 LEU A CA 1
ATOM 695 C C . LEU A 1 86 ? 24.348 1.590 -28.865 1.00 61.34 86 LEU A C 1
ATOM 697 O O . LEU A 1 86 ? 24.859 1.764 -29.965 1.00 61.34 86 LEU A O 1
ATOM 701 N N . LYS A 1 87 ? 24.851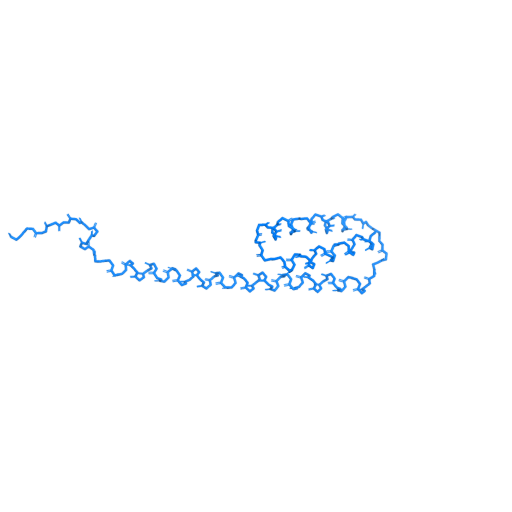 2.167 -27.765 1.00 59.72 87 LYS A N 1
ATOM 702 C CA . LYS A 1 87 ? 26.032 3.054 -27.793 1.00 59.72 87 LYS A CA 1
ATOM 703 C C . LYS A 1 87 ? 27.321 2.373 -28.267 1.00 59.72 87 LYS A C 1
ATOM 705 O O . LYS A 1 87 ? 28.218 3.066 -28.729 1.00 59.72 87 LYS A O 1
ATOM 710 N N . LYS A 1 88 ? 27.438 1.048 -28.127 1.00 58.84 88 LYS A N 1
ATOM 711 C CA . LYS A 1 88 ? 28.567 0.267 -28.660 1.00 58.84 88 LYS A CA 1
ATOM 712 C C . LYS A 1 88 ? 28.388 -0.105 -30.134 1.00 58.84 88 LYS A C 1
ATOM 714 O O . LYS A 1 88 ? 29.390 -0.319 -30.803 1.00 58.84 88 LYS A O 1
ATOM 719 N N . TYR A 1 89 ? 27.146 -0.222 -30.609 1.00 57.12 89 TYR A N 1
ATOM 720 C CA . TYR A 1 89 ? 26.826 -0.633 -31.980 1.00 57.12 89 TYR A CA 1
ATOM 721 C C . TYR A 1 89 ? 26.671 0.529 -32.963 1.00 57.12 89 TYR A C 1
ATOM 723 O O . TYR A 1 89 ? 26.780 0.280 -34.158 1.00 57.12 89 TYR A O 1
ATOM 731 N N . VAL A 1 90 ? 26.453 1.768 -32.505 1.00 57.53 90 VAL A N 1
ATOM 732 C CA . VAL A 1 90 ? 26.550 2.948 -33.382 1.00 57.53 90 VAL A CA 1
ATOM 733 C C . VAL A 1 90 ? 28.032 3.182 -33.709 1.00 57.53 90 VAL A C 1
ATOM 735 O O . VAL A 1 90 ? 28.798 3.507 -32.795 1.00 57.53 90 VAL A O 1
ATOM 738 N N . PRO A 1 91 ? 28.471 3.019 -34.970 1.00 56.44 91 PRO A N 1
ATOM 739 C CA . PRO A 1 91 ? 29.840 3.322 -35.360 1.00 56.44 91 PRO A CA 1
ATOM 740 C C . PRO A 1 91 ? 30.090 4.823 -35.175 1.00 56.44 91 PRO A C 1
ATOM 742 O O . PRO A 1 91 ? 29.269 5.654 -35.560 1.00 56.44 91 PRO A O 1
ATOM 745 N N . LEU A 1 92 ? 31.247 5.190 -34.618 1.00 54.16 92 LEU A N 1
ATOM 746 C CA . LEU A 1 92 ? 31.690 6.590 -34.476 1.00 54.16 92 LEU A CA 1
ATOM 747 C C . LEU A 1 92 ? 31.697 7.368 -35.812 1.00 54.16 92 LEU A C 1
ATOM 749 O O . LEU A 1 92 ? 31.693 8.600 -35.818 1.00 54.16 92 LEU A O 1
ATOM 753 N N . GLU A 1 93 ? 31.680 6.657 -36.937 1.00 51.47 93 GLU A N 1
ATOM 754 C CA . GLU A 1 93 ? 31.602 7.199 -38.295 1.00 51.47 93 GLU A CA 1
ATOM 755 C C . GLU A 1 93 ? 30.241 7.859 -38.588 1.00 51.47 93 GLU A C 1
ATOM 757 O O . GLU A 1 93 ? 30.213 8.926 -39.195 1.00 51.47 93 GLU A O 1
ATOM 762 N N . GLU A 1 94 ? 29.122 7.329 -38.074 1.00 51.28 94 GLU A N 1
ATOM 763 C CA . GLU A 1 94 ? 27.792 7.937 -38.278 1.00 51.28 94 GLU A CA 1
ATOM 764 C C . GLU A 1 94 ? 27.561 9.176 -37.394 1.00 51.28 94 GLU A C 1
ATOM 766 O O . GLU A 1 94 ? 26.772 10.053 -37.741 1.00 51.28 94 GLU A O 1
ATOM 771 N N . LEU A 1 95 ? 28.267 9.286 -36.262 1.00 52.75 95 LEU A N 1
ATOM 772 C CA . LEU A 1 95 ? 28.135 10.414 -35.328 1.00 52.75 95 LEU A CA 1
ATOM 773 C C . LEU A 1 95 ? 29.083 11.585 -35.625 1.00 52.75 95 LEU A C 1
ATOM 775 O O . LEU A 1 95 ? 28.841 12.687 -35.135 1.00 52.75 95 LEU A O 1
ATOM 779 N N . SER A 1 96 ? 30.164 11.371 -36.383 1.00 48.94 96 SER A N 1
ATOM 780 C CA . SER A 1 96 ? 31.187 12.405 -36.608 1.00 48.94 96 SER A CA 1
ATOM 781 C C . SER A 1 96 ? 30.994 13.223 -37.886 1.00 48.94 96 SER A C 1
ATOM 783 O O . SER A 1 96 ? 31.553 14.313 -37.968 1.00 48.94 96 SER A O 1
ATOM 785 N N . GLY A 1 97 ? 30.194 12.771 -38.860 1.00 48.88 97 GLY A N 1
ATOM 786 C CA . GLY A 1 97 ? 29.925 13.542 -40.084 1.00 48.88 97 GLY A CA 1
ATOM 787 C C . GLY A 1 97 ? 31.182 13.922 -40.882 1.00 48.88 97 GLY A C 1
ATOM 788 O O . GLY A 1 97 ? 31.157 14.904 -41.621 1.00 48.88 97 GLY A O 1
ATOM 789 N N . ILE A 1 98 ? 32.291 13.193 -40.716 1.00 48.84 98 ILE A N 1
ATOM 790 C CA . ILE A 1 98 ? 33.539 13.463 -41.434 1.00 48.84 98 ILE A CA 1
ATOM 791 C C . ILE A 1 98 ? 33.582 12.576 -42.679 1.00 48.84 98 ILE A C 1
ATOM 793 O O . ILE A 1 98 ? 33.880 11.387 -42.600 1.00 48.84 98 ILE A O 1
ATOM 797 N N . GLU A 1 99 ? 33.313 13.174 -43.839 1.00 50.53 99 GLU A N 1
ATOM 798 C CA . GLU A 1 99 ? 33.701 12.608 -45.132 1.00 50.53 99 GLU A CA 1
ATOM 799 C C . GLU A 1 99 ? 35.234 12.621 -45.231 1.00 50.53 99 GLU A C 1
ATOM 801 O O . GLU A 1 99 ? 35.858 13.679 -45.345 1.00 50.53 99 GLU A O 1
ATOM 806 N N . LEU A 1 100 ? 35.865 11.446 -45.176 1.00 45.62 100 LEU A N 1
ATOM 807 C CA . LEU A 1 100 ? 37.270 11.303 -45.550 1.00 45.62 100 LEU A CA 1
ATOM 808 C C . LEU A 1 100 ? 37.355 11.214 -47.078 1.00 45.62 100 LEU A C 1
ATOM 810 O O . LEU A 1 100 ? 37.086 10.167 -47.666 1.00 45.62 100 LEU A O 1
ATOM 814 N N . TYR A 1 101 ? 37.710 12.331 -47.715 1.00 40.47 101 TYR A N 1
ATOM 815 C CA . TYR A 1 101 ? 38.070 12.370 -49.133 1.00 40.47 101 TYR A CA 1
ATOM 816 C C . TYR A 1 101 ? 39.438 11.696 -49.335 1.00 40.47 101 TYR A C 1
ATOM 818 O O . TYR A 1 101 ? 40.409 12.070 -48.673 1.00 40.47 101 TYR A O 1
ATOM 826 N N . TYR A 1 102 ? 39.483 10.700 -50.228 1.00 44.28 102 TYR A N 1
ATOM 827 C CA . TYR A 1 102 ? 40.709 10.057 -5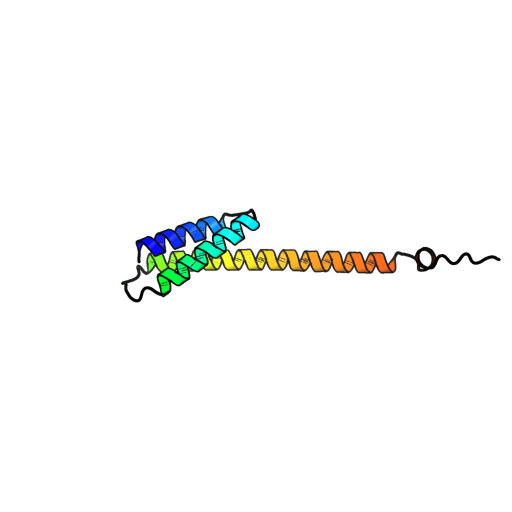0.726 1.00 44.28 102 TYR A CA 1
ATOM 828 C C . TYR A 1 102 ? 41.403 10.902 -51.795 1.00 44.28 102 TYR A C 1
ATOM 830 O O . TYR A 1 102 ? 40.683 11.509 -52.622 1.00 44.28 102 TYR A O 1
#

Foldseek 3Di:
DAVLLVVLLVLLVVLLVDDDPVVNVVSVVVSVVSVVVVVVPPDDDDDPVSVVSSVVSVVSVVVVVVVVVVVVVVVVVVVVVVVVVVVVPPPVCVVPPDDDDD

Solvent-accessible surface area (backbone atoms only — not comparable to full-atom values): 5953 Å² total; per-residue (Å²): 101,71,73,56,51,52,50,47,39,53,48,40,51,50,42,65,70,46,79,56,64,69,63,28,51,56,45,47,52,54,46,50,53,50,51,52,57,54,70,69,54,91,73,75,92,73,60,65,71,59,51,51,54,40,51,52,43,51,50,52,43,52,50,55,52,52,53,52,51,50,52,52,51,51,50,51,52,50,53,52,51,52,52,52,50,50,67,69,67,55,56,71,68,79,76,61,75,70,83,82,83,130

Radius of gyration: 24.91 Å; Cα contacts (8 Å, |Δi|>4): 43; chains: 1; bounding box: 56×23×75 Å

Organism: NCBI:txid44008

pLDDT: mean 80.79, std 14.94, range [40.47, 95.25]

Secondary structure (DSSP, 8-state):
-HHHHHHHHHHHHHHHH---HHHHHHHHHHHHHHHHHHHH-------HHHHHHHHHHHHHHHHHHHHHHHHHHHHHHHHHHHHHHHHHHS-HHHHH------

Sequence (102 aa):
MESELQKLLEQLNQLNQQENLEQKLALFEQVNERFTSITAQKTAKLDQALMLKIIEAYQQFIQTAQESKTSLSKEIARLNQENQALKKYVPLEELSGIELYY